Protein AF-A0A7J3YPA4-F1 (afdb_monomer_lite)

Secondary structure (DSSP, 8-state):
-----PPTTHHHHHHHHHHHHTT--HHHHHHHH-SSHHHHHHHHHHHHHHHHHHHHTT-------HHHHHHHHHHHHH-THHHHHHHHHHHHHHHHHHHHHHHHHHHHHHHHHHHT-

Structure (mmCIF, N/CA/C/O backbone):
data_AF-A0A7J3YPA4-F1
#
_entry.id   AF-A0A7J3YPA4-F1
#
loop_
_atom_site.group_PDB
_atom_site.id
_atom_site.type_symbol
_atom_site.label_atom_id
_atom_site.label_alt_id
_atom_site.label_comp_id
_atom_site.label_asym_id
_atom_site.label_entity_id
_atom_site.label_seq_id
_atom_site.pdbx_PDB_ins_code
_atom_site.Cartn_x
_atom_site.Cartn_y
_atom_site.Cartn_z
_atom_site.occupancy
_atom_site.B_iso_or_equiv
_atom_site.auth_seq_id
_atom_site.auth_comp_id
_atom_site.auth_asym_id
_atom_site.auth_atom_id
_atom_site.pdbx_PDB_model_num
ATOM 1 N N . MET A 1 1 ? -25.968 -9.036 -9.102 1.00 35.41 1 MET A N 1
ATOM 2 C CA . MET A 1 1 ? -24.647 -9.459 -8.591 1.00 35.41 1 MET A CA 1
ATOM 3 C C . MET A 1 1 ? -23.601 -8.544 -9.197 1.00 35.41 1 MET A C 1
ATOM 5 O O . MET A 1 1 ? -23.330 -8.660 -10.384 1.00 35.41 1 MET A O 1
ATOM 9 N N . SER A 1 2 ? -23.077 -7.589 -8.431 1.00 38.38 2 SER A N 1
ATOM 10 C CA . SER A 1 2 ? -21.948 -6.776 -8.889 1.00 38.38 2 SER A CA 1
ATOM 11 C C . SER A 1 2 ? -20.696 -7.639 -8.793 1.00 38.38 2 SER A C 1
ATOM 13 O O . SER A 1 2 ? -20.301 -8.026 -7.696 1.00 38.38 2 SER A O 1
ATOM 15 N N . ILE A 1 3 ? -20.114 -8.006 -9.932 1.00 42.91 3 ILE A N 1
ATOM 16 C CA . ILE A 1 3 ? -18.829 -8.703 -9.969 1.00 42.91 3 ILE A CA 1
ATOM 17 C C . ILE A 1 3 ? -17.783 -7.659 -9.576 1.00 42.91 3 ILE A C 1
ATOM 19 O O . ILE A 1 3 ? -17.364 -6.849 -10.400 1.00 42.91 3 ILE A O 1
ATOM 23 N N . THR A 1 4 ? -17.415 -7.611 -8.297 1.00 52.38 4 THR A N 1
ATOM 24 C CA . THR A 1 4 ? -16.312 -6.765 -7.839 1.00 52.38 4 THR A CA 1
ATOM 25 C C . THR A 1 4 ? -15.024 -7.355 -8.401 1.00 52.38 4 THR A C 1
ATOM 27 O O . THR A 1 4 ? -14.470 -8.303 -7.848 1.00 52.38 4 THR A O 1
ATOM 30 N N . VAL A 1 5 ? -14.567 -6.826 -9.536 1.00 56.47 5 VAL A N 1
ATOM 31 C CA . VAL A 1 5 ? -13.249 -7.147 -10.087 1.00 56.47 5 VAL A CA 1
ATOM 32 C C . VAL A 1 5 ? -12.218 -6.649 -9.076 1.00 56.47 5 VAL A C 1
ATOM 34 O O . VAL A 1 5 ? -12.022 -5.441 -8.933 1.00 56.47 5 VAL A O 1
ATOM 37 N N . LYS A 1 6 ? -11.602 -7.568 -8.323 1.00 63.06 6 LYS A N 1
ATOM 38 C CA . LYS A 1 6 ? -10.500 -7.218 -7.419 1.00 63.06 6 LYS A CA 1
ATOM 39 C C . LYS A 1 6 ? -9.377 -6.601 -8.250 1.00 63.06 6 LYS A C 1
ATOM 41 O O . LYS A 1 6 ? -9.004 -7.143 -9.291 1.00 63.06 6 LYS A O 1
ATOM 46 N N . SER A 1 7 ? -8.857 -5.456 -7.806 1.00 74.69 7 SER 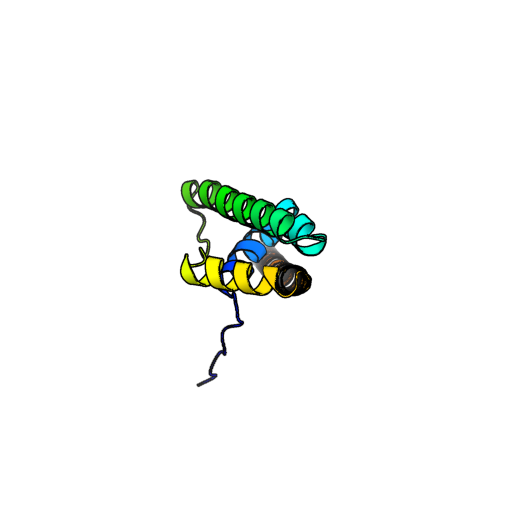A N 1
ATOM 47 C CA . SER A 1 7 ? -7.672 -4.864 -8.430 1.00 74.69 7 SER A CA 1
ATOM 48 C C . SER A 1 7 ? -6.527 -5.870 -8.364 1.00 74.69 7 SER A C 1
ATOM 50 O O . SER A 1 7 ? -6.404 -6.625 -7.399 1.00 74.69 7 SER A O 1
ATOM 52 N N . LYS A 1 8 ? -5.642 -5.844 -9.361 1.00 87.31 8 LYS A N 1
ATOM 53 C CA . LYS A 1 8 ? -4.340 -6.492 -9.215 1.00 87.31 8 LYS A CA 1
ATOM 54 C C . LYS A 1 8 ? -3.648 -5.903 -7.974 1.00 87.31 8 LYS A C 1
ATOM 56 O O . LYS A 1 8 ? -3.691 -4.680 -7.798 1.00 87.31 8 LYS A O 1
ATOM 61 N N . TYR A 1 9 ? -3.065 -6.769 -7.147 1.00 96.19 9 TYR A N 1
ATOM 62 C CA . TYR A 1 9 ? -2.381 -6.436 -5.888 1.00 96.19 9 TYR A CA 1
ATOM 63 C C . TYR A 1 9 ? -3.284 -5.881 -4.766 1.00 96.19 9 TYR A C 1
ATOM 65 O O . TYR A 1 9 ? -2.878 -4.995 -4.013 1.00 96.19 9 TYR A O 1
ATOM 73 N N . GLU A 1 10 ? -4.536 -6.344 -4.676 1.00 96.12 10 GLU A N 1
ATOM 74 C CA . GLU A 1 10 ? -5.507 -5.839 -3.696 1.00 96.12 10 GLU A CA 1
ATOM 75 C C . GLU A 1 10 ? -5.056 -6.001 -2.235 1.00 96.12 10 GLU A C 1
ATOM 77 O O . GLU A 1 10 ? -5.266 -5.079 -1.454 1.00 96.12 10 GLU A O 1
ATOM 82 N N . GLY A 1 11 ? -4.394 -7.103 -1.868 1.00 96.88 11 GLY A N 1
ATOM 83 C CA . GLY A 1 11 ? -3.878 -7.318 -0.515 1.00 96.88 11 GLY A CA 1
ATOM 84 C C . GLY A 1 11 ? -2.763 -6.335 -0.160 1.00 96.88 11 GLY A C 1
ATOM 85 O O . GLY A 1 11 ? -2.739 -5.796 0.945 1.00 96.88 11 GLY A O 1
ATOM 86 N N . ILE A 1 12 ? -1.882 -6.023 -1.117 1.00 98.06 12 ILE A N 1
ATOM 87 C CA . ILE A 1 12 ? -0.843 -4.995 -0.938 1.00 98.06 12 ILE A CA 1
ATOM 88 C C . ILE A 1 12 ? -1.480 -3.609 -0.799 1.00 98.06 12 ILE A C 1
ATOM 90 O O . ILE A 1 12 ? -1.081 -2.826 0.064 1.00 98.06 12 ILE A O 1
ATOM 94 N N . ILE A 1 13 ? -2.481 -3.298 -1.629 1.00 98.12 13 ILE A N 1
ATOM 95 C CA . ILE A 1 13 ? -3.191 -2.018 -1.556 1.00 98.12 13 ILE A CA 1
ATOM 96 C C . ILE A 1 13 ? -3.910 -1.893 -0.209 1.00 98.12 13 ILE A C 1
ATOM 98 O O . ILE A 1 13 ? -3.790 -0.852 0.425 1.00 98.12 13 ILE A O 1
ATOM 102 N N . ASP A 1 14 ? -4.604 -2.935 0.253 1.00 97.44 14 ASP A N 1
ATOM 103 C CA . ASP A 1 14 ? -5.322 -2.933 1.532 1.00 97.44 14 ASP A CA 1
ATOM 104 C C . ASP A 1 14 ? -4.381 -2.761 2.726 1.00 97.44 14 ASP A C 1
ATOM 106 O O . ASP A 1 14 ? -4.655 -1.942 3.606 1.00 97.44 14 ASP A O 1
ATOM 110 N N . LEU A 1 15 ? -3.249 -3.472 2.729 1.00 97.75 15 LEU A N 1
ATOM 111 C CA . LEU A 1 15 ? -2.194 -3.311 3.727 1.00 97.75 15 LEU A CA 1
ATOM 112 C C . LEU A 1 15 ? -1.715 -1.853 3.796 1.00 97.75 15 LEU A C 1
ATOM 114 O O . LEU A 1 15 ? -1.691 -1.247 4.866 1.00 97.75 15 LEU A O 1
ATOM 118 N N . LEU A 1 16 ? -1.353 -1.268 2.654 1.00 98.06 16 LEU A N 1
ATOM 119 C CA . LEU A 1 16 ? -0.865 0.110 2.599 1.00 98.06 16 LEU A CA 1
ATOM 120 C C . LEU A 1 16 ? -1.969 1.129 2.934 1.00 98.06 16 LEU A C 1
ATOM 122 O O . LEU A 1 16 ? -1.692 2.135 3.582 1.00 98.06 16 LEU A O 1
ATOM 126 N N . SER A 1 17 ? -3.220 0.874 2.546 1.00 97.75 17 SER A N 1
ATOM 127 C CA . SER A 1 17 ? -4.374 1.707 2.907 1.00 97.75 17 SER A CA 1
ATOM 128 C C . SER A 1 17 ? -4.645 1.720 4.403 1.00 97.75 17 SER A C 1
ATOM 130 O O . SER A 1 17 ? -4.978 2.775 4.939 1.00 97.75 17 SER A O 1
ATOM 132 N N . TYR A 1 18 ? -4.482 0.580 5.077 1.00 96.69 18 TYR A N 1
ATOM 133 C CA . TYR A 1 18 ? -4.550 0.523 6.533 1.00 96.69 18 TYR A CA 1
ATOM 134 C C . TYR A 1 18 ? -3.482 1.428 7.157 1.00 96.69 18 TYR A C 1
ATOM 136 O O . TYR A 1 18 ? -3.799 2.248 8.010 1.00 96.69 18 TYR A O 1
ATOM 144 N N . LEU A 1 19 ? -2.233 1.359 6.684 1.00 96.62 19 LEU A N 1
ATOM 145 C CA . LEU A 1 19 ? -1.165 2.221 7.204 1.00 96.62 19 LEU A CA 1
ATOM 146 C C . LEU A 1 19 ? -1.463 3.711 6.995 1.00 96.62 19 LEU A C 1
ATOM 148 O O . LEU A 1 19 ? 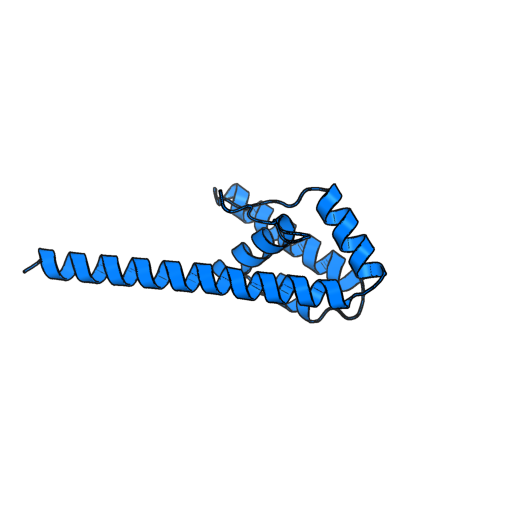-1.212 4.505 7.893 1.00 96.62 19 LEU A O 1
ATOM 152 N N . VAL A 1 20 ? -2.045 4.087 5.854 1.00 97.19 20 VAL A N 1
ATOM 153 C CA . VAL A 1 20 ? -2.510 5.463 5.603 1.00 97.19 20 VAL A CA 1
ATOM 154 C C . VAL A 1 20 ? -3.563 5.881 6.623 1.00 97.19 20 VAL A C 1
ATOM 156 O O . VAL A 1 20 ? -3.422 6.943 7.219 1.00 97.19 20 VAL A O 1
ATOM 159 N N . LYS A 1 21 ? -4.582 5.041 6.855 1.00 95.69 21 LYS A N 1
ATOM 160 C CA . LYS A 1 21 ? -5.637 5.296 7.848 1.00 95.69 21 LYS A CA 1
ATOM 161 C C . LYS A 1 21 ? -5.056 5.532 9.246 1.00 95.69 21 LYS A C 1
ATOM 163 O O . LYS A 1 21 ? -5.533 6.402 9.961 1.00 95.69 21 LYS A O 1
ATOM 168 N N . GLU A 1 22 ? -4.025 4.781 9.620 1.00 93.31 22 GLU A N 1
ATOM 169 C CA . GLU A 1 22 ? -3.348 4.911 10.917 1.00 93.31 22 GLU A CA 1
ATOM 170 C C . GLU A 1 22 ? -2.264 6.014 10.940 1.00 93.31 22 GLU A C 1
ATOM 172 O O . GLU A 1 22 ? -1.517 6.137 11.910 1.00 93.31 22 GLU A O 1
ATOM 177 N N . GLY A 1 23 ? -2.129 6.813 9.874 1.00 94.19 23 GLY A N 1
ATOM 178 C CA . GLY A 1 23 ? -1.143 7.897 9.779 1.00 94.19 23 GLY A CA 1
ATOM 179 C C . GLY A 1 23 ? 0.311 7.440 9.579 1.00 94.19 23 GLY A C 1
ATOM 180 O O . GLY A 1 23 ? 1.243 8.240 9.677 1.00 94.19 23 GLY A O 1
ATOM 181 N N . ALA A 1 24 ? 0.540 6.162 9.279 1.00 94.94 24 ALA A N 1
ATOM 182 C CA . ALA A 1 24 ? 1.852 5.567 9.042 1.00 94.94 24 ALA A CA 1
ATOM 183 C C . ALA A 1 24 ? 2.268 5.671 7.559 1.00 94.94 24 ALA A C 1
ATOM 185 O O . ALA A 1 24 ? 2.348 4.680 6.832 1.00 94.94 24 ALA A O 1
ATOM 186 N N . TYR A 1 25 ? 2.572 6.886 7.099 1.00 96.56 25 TYR A N 1
ATOM 187 C CA . TYR A 1 25 ? 2.821 7.170 5.676 1.00 96.56 25 TYR A CA 1
ATOM 188 C C . TYR A 1 25 ? 4.156 6.656 5.123 1.00 96.56 25 TYR A C 1
ATOM 190 O O . TYR A 1 25 ? 4.269 6.453 3.918 1.00 96.56 25 TYR A O 1
ATOM 198 N N . GLY A 1 26 ? 5.165 6.424 5.972 1.00 97.19 26 GLY A N 1
ATOM 199 C CA . GLY A 1 26 ? 6.547 6.142 5.549 1.00 97.19 26 GLY A CA 1
ATOM 200 C C . GLY A 1 26 ? 6.687 5.092 4.432 1.00 97.19 26 GLY A C 1
ATOM 201 O O . GLY A 1 26 ? 7.285 5.394 3.393 1.00 97.19 26 GLY A O 1
ATOM 202 N N . PRO A 1 27 ? 6.107 3.885 4.577 1.00 97.69 27 PRO A N 1
ATOM 203 C CA . PRO A 1 27 ? 6.141 2.876 3.522 1.00 97.69 27 PRO A CA 1
ATOM 204 C C . PRO A 1 27 ? 5.494 3.348 2.212 1.00 97.69 27 PRO A C 1
ATOM 206 O O . PRO A 1 27 ? 6.105 3.220 1.150 1.00 97.69 27 PRO A O 1
ATOM 209 N N . VAL A 1 28 ? 4.309 3.965 2.271 1.00 97.75 28 VAL A N 1
ATOM 210 C CA . VAL A 1 28 ? 3.575 4.461 1.088 1.00 97.75 28 VAL A CA 1
ATOM 211 C C . VAL A 1 28 ? 4.356 5.556 0.367 1.00 97.75 28 VAL A C 1
ATOM 213 O O . VAL A 1 28 ? 4.503 5.531 -0.855 1.00 97.75 28 VAL A O 1
ATOM 216 N N . ASP A 1 29 ? 4.932 6.471 1.132 1.00 98.19 29 ASP A N 1
ATOM 217 C CA . ASP A 1 29 ? 5.737 7.583 0.650 1.00 98.19 29 ASP A CA 1
ATOM 218 C C . ASP A 1 29 ? 7.010 7.121 -0.058 1.00 98.19 29 ASP A C 1
ATOM 220 O O . ASP A 1 29 ? 7.390 7.684 -1.091 1.00 98.19 29 ASP A O 1
ATOM 224 N N . ARG A 1 30 ? 7.664 6.083 0.474 1.00 97.94 30 ARG A N 1
ATOM 225 C CA . ARG A 1 30 ? 8.825 5.462 -0.170 1.00 97.94 30 ARG A CA 1
ATOM 226 C C . ARG A 1 30 ? 8.418 4.694 -1.425 1.00 97.94 30 ARG A C 1
ATOM 228 O O . ARG A 1 30 ? 9.098 4.812 -2.438 1.00 97.94 30 ARG A O 1
ATOM 235 N N . MET A 1 31 ? 7.291 3.980 -1.388 1.00 97.19 31 MET A N 1
ATOM 236 C CA . MET A 1 31 ? 6.737 3.259 -2.542 1.00 97.19 31 MET A CA 1
ATOM 237 C C . MET A 1 31 ? 6.452 4.216 -3.712 1.00 97.19 31 MET A C 1
ATOM 239 O O . MET A 1 31 ? 6.803 3.936 -4.855 1.00 97.19 31 MET A O 1
ATOM 243 N N . ALA A 1 32 ? 5.868 5.385 -3.425 1.00 97.62 32 ALA A N 1
ATOM 244 C CA . ALA A 1 32 ? 5.545 6.402 -4.426 1.00 97.62 32 ALA A CA 1
ATOM 245 C C . ALA A 1 32 ? 6.784 7.083 -5.035 1.00 97.62 32 ALA A C 1
ATOM 247 O O . ALA A 1 32 ? 6.744 7.529 -6.186 1.00 97.62 32 ALA A O 1
ATOM 248 N N . ARG A 1 33 ? 7.871 7.190 -4.259 1.00 97.75 33 ARG A N 1
ATOM 249 C CA . ARG A 1 33 ? 9.131 7.837 -4.659 1.00 97.75 33 ARG A CA 1
ATOM 250 C C . ARG A 1 33 ? 10.191 6.862 -5.169 1.00 97.75 33 ARG A C 1
ATOM 252 O O . ARG A 1 33 ? 11.265 7.318 -5.543 1.00 97.75 33 ARG A O 1
ATOM 259 N N . ALA A 1 34 ? 9.903 5.562 -5.192 1.00 98.12 34 ALA A N 1
ATOM 260 C CA . ALA A 1 34 ? 10.847 4.555 -5.648 1.00 98.12 34 ALA A CA 1
ATOM 261 C C . ALA A 1 34 ? 11.327 4.847 -7.078 1.00 98.12 34 ALA A C 1
ATOM 263 O O . ALA A 1 34 ? 10.519 5.097 -7.981 1.00 98.12 34 ALA A O 1
ATOM 264 N N . ILE A 1 35 ? 12.647 4.825 -7.259 1.00 97.25 35 ILE A N 1
ATOM 265 C CA . ILE A 1 35 ? 13.311 4.958 -8.564 1.00 97.25 35 ILE A CA 1
ATOM 266 C C . ILE A 1 35 ? 13.904 3.631 -9.046 1.00 97.25 35 ILE A C 1
ATOM 268 O O . ILE A 1 35 ? 14.179 3.488 -10.233 1.00 97.25 35 ILE A O 1
ATOM 272 N N . ASP A 1 36 ? 14.023 2.654 -8.148 1.00 97.88 36 ASP A N 1
ATOM 273 C CA . ASP A 1 36 ? 14.495 1.303 -8.422 1.00 97.88 36 ASP A CA 1
ATOM 274 C C . ASP A 1 36 ? 13.640 0.249 -7.679 1.00 97.88 36 ASP A C 1
ATOM 276 O O . ASP A 1 36 ? 12.886 0.586 -6.754 1.00 97.88 36 ASP A O 1
ATOM 280 N N . PRO A 1 37 ? 13.714 -1.030 -8.092 1.00 98.12 37 PRO A N 1
ATOM 281 C CA . PRO A 1 37 ? 12.990 -2.120 -7.440 1.00 98.12 37 PRO A CA 1
ATOM 282 C C . PRO A 1 37 ? 13.392 -2.391 -5.981 1.00 98.12 37 PRO A C 1
ATOM 284 O O . 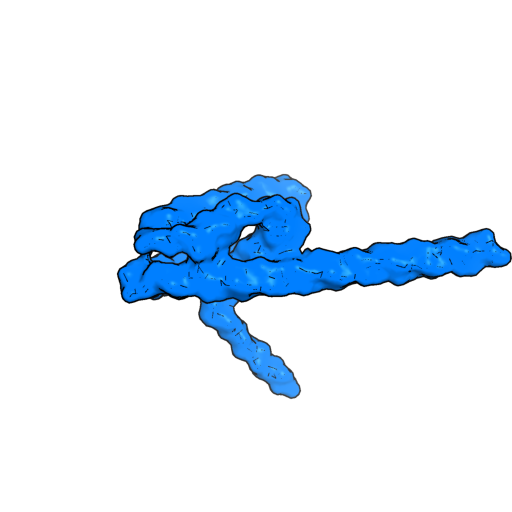PRO A 1 37 ? 12.561 -2.848 -5.194 1.00 98.12 37 PRO A O 1
ATOM 287 N N . ASP A 1 38 ? 14.624 -2.091 -5.576 1.00 98.19 38 ASP A N 1
ATOM 288 C CA . ASP A 1 38 ? 15.093 -2.373 -4.216 1.00 98.19 38 ASP A CA 1
ATOM 289 C C . ASP A 1 38 ? 14.460 -1.429 -3.192 1.00 98.19 38 ASP A C 1
ATOM 291 O O . ASP A 1 38 ? 14.045 -1.866 -2.115 1.00 98.19 38 ASP A O 1
ATOM 295 N N . MET A 1 39 ? 14.243 -0.162 -3.552 1.00 98.44 39 MET A N 1
ATOM 296 C CA . MET A 1 39 ? 13.435 0.764 -2.753 1.00 98.44 39 MET A CA 1
ATOM 297 C C . MET A 1 39 ? 12.018 0.232 -2.507 1.00 98.44 39 MET A C 1
ATOM 299 O O . MET A 1 39 ? 11.459 0.427 -1.421 1.00 98.44 39 MET 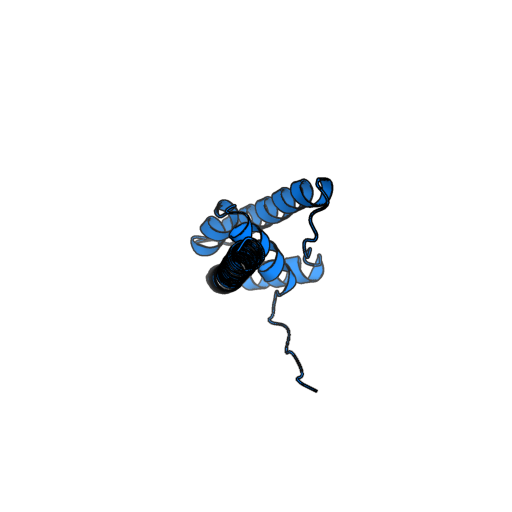A O 1
ATOM 303 N N . VAL A 1 40 ? 11.436 -0.449 -3.499 1.00 98.38 40 VAL A N 1
ATOM 304 C CA . VAL A 1 40 ? 10.110 -1.069 -3.389 1.00 98.38 40 VAL A CA 1
ATOM 305 C C . VAL A 1 40 ? 10.146 -2.271 -2.453 1.00 98.38 40 VAL A C 1
ATOM 307 O O . VAL A 1 40 ? 9.279 -2.378 -1.586 1.00 98.38 40 VAL A O 1
ATOM 310 N N . ARG A 1 41 ? 11.169 -3.130 -2.551 1.00 98.50 41 ARG A N 1
ATOM 311 C CA . ARG A 1 41 ? 11.372 -4.254 -1.620 1.00 98.50 41 ARG A CA 1
ATOM 312 C C . ARG A 1 41 ? 11.484 -3.779 -0.176 1.00 98.50 41 ARG A C 1
ATOM 314 O O . ARG A 1 41 ? 10.794 -4.308 0.693 1.00 98.50 41 ARG A O 1
ATOM 321 N N . ILE A 1 42 ? 12.301 -2.754 0.071 1.00 98.38 42 ILE A N 1
ATOM 322 C CA . ILE A 1 42 ? 12.487 -2.165 1.404 1.00 98.38 42 ILE A CA 1
ATOM 323 C C . ILE A 1 42 ? 11.164 -1.593 1.926 1.00 98.38 42 ILE A C 1
ATOM 325 O O . ILE A 1 42 ? 10.776 -1.868 3.060 1.00 98.38 42 ILE A O 1
ATOM 329 N N . SER A 1 43 ? 10.445 -0.830 1.096 1.00 98.44 43 SER A N 1
ATOM 330 C CA . SER A 1 43 ? 9.137 -0.276 1.463 1.00 98.44 43 SER A CA 1
ATOM 331 C C . SER A 1 43 ? 8.118 -1.371 1.809 1.00 98.44 43 SER A C 1
ATOM 333 O O . SER A 1 43 ? 7.455 -1.290 2.845 1.00 98.44 43 SER A O 1
ATOM 335 N N . LEU A 1 44 ? 8.021 -2.417 0.984 1.00 98.31 44 LEU A N 1
ATOM 336 C CA . LEU A 1 44 ? 7.083 -3.517 1.199 1.00 98.31 44 LEU A CA 1
ATOM 337 C C . LEU A 1 44 ? 7.422 -4.311 2.466 1.00 98.31 44 LEU A C 1
ATOM 339 O O . LEU A 1 44 ? 6.528 -4.620 3.254 1.00 98.31 44 LEU A O 1
ATOM 343 N N . TYR A 1 45 ? 8.709 -4.574 2.705 1.00 98.31 45 TYR A N 1
ATOM 344 C CA . TYR A 1 45 ? 9.181 -5.180 3.947 1.00 98.31 45 TYR A CA 1
ATOM 345 C C . TYR A 1 45 ? 8.768 -4.350 5.168 1.00 98.31 45 TYR A C 1
ATOM 347 O O . TYR A 1 45 ? 8.202 -4.886 6.122 1.00 98.31 45 TYR A O 1
ATOM 355 N N . GLU A 1 46 ? 9.005 -3.036 5.142 1.00 98.00 46 GLU A N 1
ATOM 356 C CA . GLU A 1 46 ? 8.616 -2.163 6.245 1.00 98.00 46 GLU A CA 1
ATOM 357 C C . GLU A 1 46 ? 7.103 -2.177 6.478 1.00 98.00 46 GLU A C 1
ATOM 359 O O . GLU A 1 46 ? 6.682 -2.273 7.631 1.00 98.00 46 GLU A O 1
ATOM 364 N N . ALA A 1 47 ? 6.290 -2.135 5.418 1.00 98.12 47 ALA A N 1
ATOM 365 C CA . ALA A 1 47 ? 4.833 -2.201 5.526 1.00 98.12 47 ALA A CA 1
ATOM 366 C C . ALA A 1 47 ? 4.364 -3.494 6.215 1.00 98.12 47 ALA A C 1
ATOM 368 O O . ALA A 1 47 ? 3.578 -3.443 7.164 1.00 98.12 47 ALA A O 1
ATOM 369 N N . ILE A 1 48 ? 4.898 -4.646 5.796 1.00 97.69 48 ILE A N 1
ATOM 370 C CA . ILE A 1 48 ? 4.588 -5.951 6.401 1.00 97.69 48 ILE A CA 1
ATOM 371 C C . ILE A 1 48 ? 5.049 -5.991 7.867 1.00 97.69 48 ILE A C 1
ATOM 373 O O . ILE A 1 48 ? 4.317 -6.450 8.747 1.00 97.69 48 ILE A O 1
ATOM 377 N N . ARG A 1 49 ? 6.236 -5.452 8.169 1.00 96.62 49 ARG A N 1
ATOM 378 C CA . ARG A 1 49 ? 6.761 -5.353 9.539 1.00 96.62 49 ARG A CA 1
ATOM 379 C C . ARG A 1 49 ? 5.868 -4.485 10.436 1.00 96.62 49 ARG A C 1
ATOM 381 O O . ARG A 1 49 ? 5.641 -4.841 11.596 1.00 96.62 49 ARG A O 1
ATOM 388 N N . TYR A 1 50 ? 5.351 -3.368 9.921 1.00 95.75 50 TYR A N 1
ATOM 389 C CA . TYR A 1 50 ? 4.380 -2.534 10.634 1.00 95.75 50 TYR A CA 1
ATOM 390 C C . TYR A 1 50 ? 3.097 -3.313 10.923 1.00 95.75 50 TYR A C 1
ATOM 392 O O . TYR A 1 50 ? 2.694 -3.400 12.082 1.00 95.75 50 TYR A O 1
ATOM 400 N N . ALA A 1 51 ? 2.517 -3.971 9.917 1.00 94.38 51 ALA A N 1
ATOM 401 C CA . ALA A 1 51 ? 1.313 -4.774 10.118 1.00 94.38 51 ALA A CA 1
ATOM 402 C C . ALA A 1 51 ? 1.516 -5.922 11.112 1.00 94.38 51 ALA A C 1
ATOM 404 O O . ALA A 1 51 ? 0.618 -6.210 11.892 1.00 94.38 51 ALA A O 1
ATOM 405 N N . SER A 1 52 ? 2.707 -6.525 11.176 1.00 94.62 52 SER A N 1
ATOM 406 C CA . SER A 1 52 ? 3.031 -7.532 12.196 1.00 94.62 52 SER A CA 1
ATOM 407 C C . SER A 1 52 ? 2.923 -6.984 13.629 1.00 94.62 52 SER A C 1
ATOM 409 O O . SER A 1 52 ? 2.517 -7.701 14.545 1.00 94.62 52 SER A O 1
ATOM 411 N N . THR A 1 53 ? 3.272 -5.711 13.841 1.00 94.88 53 THR A N 1
ATOM 412 C CA . THR A 1 53 ? 3.115 -5.037 15.142 1.00 94.88 53 THR A CA 1
ATOM 413 C C . THR A 1 53 ? 1.646 -4.802 15.471 1.00 94.88 53 THR A C 1
ATOM 415 O O . THR A 1 53 ? 1.207 -5.101 16.578 1.00 94.88 53 THR A O 1
ATOM 418 N N . GLU A 1 54 ? 0.882 -4.314 14.503 1.00 93.88 54 GLU A N 1
ATOM 419 C CA . GLU A 1 54 ? -0.530 -3.978 14.688 1.00 93.88 54 GLU A CA 1
ATOM 420 C C . GLU A 1 54 ? -1.415 -5.228 14.823 1.00 93.88 54 GLU A C 1
ATOM 422 O O . GLU A 1 54 ? -2.311 -5.269 15.664 1.00 93.88 54 GLU A O 1
ATOM 427 N N . LEU A 1 55 ? -1.098 -6.310 14.107 1.00 93.38 55 LEU A N 1
ATOM 428 C CA . LEU A 1 55 ? -1.756 -7.608 14.273 1.00 93.38 55 LEU A CA 1
ATOM 429 C C . LEU A 1 55 ? -1.588 -8.141 15.704 1.00 93.38 55 LEU A C 1
ATOM 431 O O . LEU A 1 55 ? -2.544 -8.628 16.302 1.00 93.38 55 LEU A O 1
ATOM 435 N N . ARG A 1 56 ? -0.397 -7.983 16.303 1.00 93.50 56 ARG A N 1
ATOM 436 C CA . ARG A 1 56 ? -0.153 -8.327 17.718 1.00 93.50 56 ARG A CA 1
ATOM 437 C C . ARG A 1 56 ? -0.962 -7.475 18.700 1.00 93.50 56 ARG A C 1
ATOM 439 O O . ARG A 1 56 ? -1.143 -7.888 19.841 1.00 93.50 56 ARG A O 1
ATOM 446 N N . ARG A 1 57 ? -1.453 -6.312 18.268 1.00 94.81 57 ARG A N 1
ATOM 447 C CA . ARG A 1 57 ? -2.345 -5.426 19.033 1.00 94.81 57 ARG A CA 1
ATOM 448 C C . ARG A 1 57 ? -3.830 -5.702 18.771 1.00 94.81 57 ARG A C 1
ATOM 450 O O . ARG A 1 57 ? -4.674 -5.014 19.331 1.00 94.81 57 ARG A O 1
ATOM 457 N N . GLY A 1 58 ? -4.154 -6.707 17.953 1.00 94.06 58 GLY A N 1
ATOM 458 C CA . GLY A 1 58 ? -5.527 -7.099 17.633 1.00 94.06 58 GLY A CA 1
ATOM 459 C C . GLY A 1 58 ? -6.139 -6.362 16.440 1.00 94.06 58 GLY A C 1
ATOM 460 O O . GLY A 1 58 ? -7.347 -6.459 16.230 1.00 94.06 58 GLY A O 1
ATOM 461 N N . ALA A 1 59 ? -5.344 -5.632 15.652 1.00 93.00 59 ALA A N 1
ATOM 462 C CA . ALA A 1 59 ? -5.845 -4.984 14.447 1.00 93.00 59 ALA A CA 1
ATOM 463 C C . ALA A 1 59 ? -6.255 -6.014 13.380 1.00 93.00 59 ALA A C 1
ATOM 465 O O . ALA A 1 59 ? -5.550 -6.990 13.123 1.00 93.00 59 ALA A O 1
ATOM 466 N N . SER A 1 60 ? -7.379 -5.758 12.709 1.00 91.44 60 SER A N 1
ATOM 467 C CA . SER A 1 60 ? -7.830 -6.546 11.559 1.00 91.44 60 SER A CA 1
ATOM 468 C C . SER A 1 60 ? -7.226 -5.978 10.274 1.00 91.44 60 SER A C 1
ATOM 470 O O . SER A 1 60 ? -7.770 -5.038 9.695 1.00 91.44 60 SER A O 1
ATOM 472 N N . ILE A 1 61 ? -6.107 -6.552 9.830 1.00 91.00 61 ILE A N 1
ATOM 473 C CA . ILE A 1 61 ? -5.349 -6.098 8.656 1.00 91.00 61 ILE A CA 1
ATOM 474 C C . ILE A 1 61 ? -5.325 -7.206 7.603 1.00 91.00 61 ILE A C 1
ATOM 476 O O . ILE A 1 61 ? -5.110 -8.373 7.924 1.00 91.00 61 ILE A O 1
ATOM 480 N N . SER A 1 62 ? -5.523 -6.834 6.338 1.00 90.19 62 SER A N 1
ATOM 481 C CA . SER A 1 62 ? -5.327 -7.735 5.199 1.00 90.19 62 SER A CA 1
ATOM 482 C C . SER A 1 62 ? -3.832 -7.915 4.937 1.00 90.19 62 SER A C 1
ATOM 484 O O . SER A 1 62 ? -3.111 -6.930 4.780 1.00 90.19 62 SER A O 1
ATOM 486 N N . ILE A 1 63 ? -3.360 -9.161 4.900 1.00 94.31 63 ILE A N 1
ATOM 487 C CA . ILE A 1 63 ? -1.964 -9.492 4.597 1.00 94.31 63 ILE A CA 1
ATOM 488 C C . ILE A 1 63 ? -1.909 -10.070 3.178 1.00 94.31 63 ILE A C 1
ATOM 490 O O . ILE A 1 63 ? -2.634 -11.031 2.905 1.00 94.31 63 ILE A O 1
ATOM 494 N N . PRO A 1 64 ? -1.089 -9.509 2.268 1.00 96.88 64 PRO A N 1
ATOM 495 C CA . PRO A 1 64 ? -0.944 -10.056 0.925 1.00 96.88 64 PRO A CA 1
ATOM 496 C C . PRO A 1 64 ? -0.335 -11.459 0.972 1.00 96.88 64 PRO A C 1
ATOM 498 O O . PRO A 1 64 ? 0.489 -11.768 1.834 1.00 96.88 64 PRO A O 1
ATOM 501 N N . SER A 1 65 ? -0.727 -12.302 0.020 1.00 97.25 65 SER A N 1
ATOM 502 C CA . SER A 1 65 ? -0.128 -13.634 -0.128 1.00 97.25 65 SER A CA 1
ATOM 503 C C . SER A 1 65 ? 1.309 -13.552 -0.653 1.00 97.25 65 SER A C 1
ATOM 505 O O . SER A 1 65 ? 1.683 -12.579 -1.308 1.00 97.25 65 SER A O 1
ATOM 507 N N . GLU A 1 66 ? 2.110 -14.593 -0.419 1.00 97.75 66 GLU A N 1
ATOM 508 C CA . GLU A 1 66 ? 3.472 -14.670 -0.966 1.00 97.75 66 GLU A CA 1
ATOM 509 C C . GLU A 1 66 ? 3.486 -14.617 -2.502 1.00 97.75 66 GLU A C 1
ATOM 511 O O . GLU A 1 66 ? 4.330 -13.935 -3.084 1.00 97.75 66 GLU A O 1
ATOM 516 N N . ASP A 1 67 ? 2.519 -15.263 -3.162 1.00 98.00 67 ASP A N 1
ATOM 517 C CA . ASP A 1 67 ? 2.377 -15.216 -4.620 1.00 98.00 67 ASP A CA 1
ATOM 518 C C . ASP A 1 67 ? 2.063 -13.799 -5.115 1.00 98.00 67 ASP A C 1
ATOM 520 O O . ASP A 1 67 ? 2.683 -13.328 -6.066 1.00 98.00 67 ASP A O 1
ATOM 524 N N . GLU A 1 68 ? 1.159 -13.083 -4.439 1.00 97.94 68 GLU A N 1
ATOM 525 C CA . GLU A 1 68 ? 0.840 -11.688 -4.763 1.00 97.94 68 GLU A CA 1
ATOM 526 C C . GLU A 1 68 ? 2.059 -10.772 -4.587 1.00 97.94 68 GLU A C 1
ATOM 528 O O . GLU A 1 68 ? 2.317 -9.915 -5.435 1.00 97.94 68 GLU A O 1
ATOM 533 N N . VAL A 1 69 ? 2.829 -10.970 -3.510 1.00 98.31 69 VAL A N 1
ATOM 534 C CA . VAL A 1 69 ? 4.085 -10.248 -3.269 1.00 98.31 69 VAL A CA 1
ATOM 535 C C . VAL A 1 69 ? 5.084 -10.527 -4.389 1.00 98.31 69 VAL A C 1
ATOM 537 O O . VAL A 1 69 ? 5.636 -9.581 -4.953 1.00 98.31 69 VAL A O 1
ATOM 540 N N . ARG A 1 70 ? 5.290 -11.797 -4.756 1.00 98.31 70 ARG A N 1
ATOM 541 C CA . ARG A 1 70 ? 6.196 -12.184 -5.845 1.00 98.31 70 ARG A CA 1
ATOM 542 C C . ARG A 1 70 ? 5.778 -11.541 -7.166 1.00 98.31 70 ARG A C 1
ATOM 544 O O . ARG A 1 70 ? 6.589 -10.877 -7.802 1.00 98.31 70 ARG A O 1
ATOM 551 N N . GLU A 1 71 ? 4.509 -11.670 -7.550 1.00 98.25 71 GLU A N 1
ATOM 552 C CA . GLU A 1 71 ? 3.986 -11.098 -8.795 1.00 98.25 71 GLU A CA 1
ATOM 553 C C . GLU A 1 71 ? 4.100 -9.571 -8.846 1.00 98.25 71 GLU A C 1
ATOM 555 O O . GLU A 1 71 ? 4.343 -8.994 -9.911 1.00 98.25 71 GLU A O 1
ATOM 560 N N . PHE A 1 72 ? 3.908 -8.900 -7.708 1.00 98.31 72 PHE A N 1
ATOM 561 C CA . PHE A 1 72 ? 4.083 -7.458 -7.612 1.00 98.31 72 PHE A CA 1
ATOM 562 C C . PHE A 1 72 ? 5.544 -7.057 -7.818 1.00 98.31 72 PHE A C 1
ATOM 564 O O . PHE A 1 72 ? 5.816 -6.164 -8.624 1.00 98.31 72 PHE A O 1
ATOM 571 N N . LEU A 1 73 ? 6.479 -7.732 -7.145 1.00 98.25 73 LEU A N 1
ATOM 572 C CA . LEU A 1 73 ? 7.909 -7.462 -7.292 1.00 98.25 73 LEU A CA 1
ATOM 573 C C . LEU A 1 73 ? 8.391 -7.745 -8.723 1.00 98.25 73 LEU A C 1
ATOM 575 O O . LEU A 1 73 ? 9.082 -6.907 -9.297 1.00 98.25 73 LEU A O 1
ATOM 579 N N . ASP A 1 74 ? 7.936 -8.832 -9.351 1.00 98.31 74 ASP A N 1
ATOM 580 C CA . ASP A 1 74 ? 8.233 -9.138 -10.758 1.00 98.31 74 ASP A CA 1
ATOM 581 C C . ASP A 1 74 ? 7.719 -8.049 -11.715 1.00 98.31 74 ASP A C 1
ATOM 583 O O . ASP A 1 74 ? 8.349 -7.726 -12.726 1.00 98.31 74 ASP A O 1
ATOM 587 N N . ALA A 1 75 ? 6.558 -7.457 -11.425 1.00 97.94 75 ALA A N 1
ATOM 588 C CA . ALA A 1 75 ? 6.023 -6.356 -12.221 1.00 97.94 75 ALA A CA 1
ATOM 589 C C . ALA A 1 75 ? 6.794 -5.045 -12.008 1.00 97.94 75 ALA A C 1
ATOM 591 O O . ALA A 1 75 ? 6.932 -4.256 -12.947 1.00 97.94 75 ALA A O 1
ATOM 592 N N . VAL A 1 76 ? 7.295 -4.812 -10.796 1.00 97.88 76 VAL A N 1
ATOM 593 C CA . VAL A 1 76 ? 8.125 -3.653 -10.450 1.00 97.88 76 VAL A CA 1
ATOM 594 C C . VAL A 1 76 ? 9.492 -3.733 -11.123 1.00 97.88 76 VAL A C 1
ATOM 596 O O . VAL A 1 76 ? 9.937 -2.721 -11.659 1.00 97.88 76 VAL A O 1
ATOM 599 N N . GLU A 1 77 ? 10.102 -4.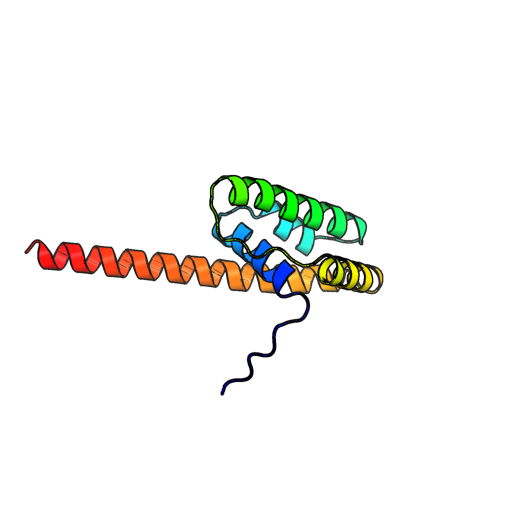918 -11.191 1.00 97.94 77 GLU A N 1
ATOM 600 C CA . GLU A 1 77 ? 11.342 -5.161 -11.948 1.00 97.94 77 GLU A CA 1
ATOM 601 C C . GLU A 1 77 ? 11.214 -4.742 -13.416 1.00 97.94 77 GLU A C 1
ATOM 603 O O . GLU A 1 77 ? 12.097 -4.107 -13.985 1.00 97.94 77 GLU A O 1
ATOM 608 N N . ARG A 1 78 ? 10.065 -5.032 -14.035 1.00 97.31 78 ARG A N 1
ATOM 609 C CA . ARG A 1 78 ? 9.791 -4.630 -15.424 1.00 97.31 78 ARG A CA 1
ATOM 610 C C . ARG A 1 78 ? 9.474 -3.143 -15.548 1.00 97.31 78 ARG A C 1
ATOM 612 O O . ARG A 1 78 ? 9.736 -2.539 -16.586 1.00 97.31 78 ARG A O 1
ATOM 619 N N . ARG A 1 79 ? 8.825 -2.567 -14.533 1.00 97.38 79 ARG A N 1
ATOM 620 C CA . ARG A 1 79 ? 8.362 -1.177 -14.531 1.00 97.38 79 ARG A CA 1
ATOM 621 C C . ARG A 1 79 ? 8.144 -0.680 -13.106 1.00 97.38 79 ARG A C 1
ATOM 623 O O . ARG A 1 79 ? 7.060 -0.855 -12.539 1.00 97.38 79 ARG A O 1
ATOM 630 N N . VAL A 1 80 ? 9.118 0.071 -12.592 1.00 96.00 80 VAL A N 1
ATOM 631 C CA . VAL A 1 80 ? 9.076 0.682 -11.248 1.00 96.00 80 VAL A CA 1
ATOM 632 C C . VAL A 1 80 ? 7.823 1.544 -11.042 1.00 96.00 80 VAL A C 1
ATOM 634 O O . VAL A 1 80 ? 7.258 1.577 -9.953 1.00 96.00 80 VAL A O 1
ATOM 637 N N . GLY A 1 81 ? 7.296 2.164 -12.107 1.00 96.56 81 GLY A N 1
ATOM 638 C CA . GLY A 1 81 ? 6.042 2.932 -12.073 1.00 96.56 81 GLY A CA 1
ATOM 639 C C . GLY A 1 81 ? 4.822 2.169 -11.530 1.00 96.56 81 GLY A C 1
ATOM 640 O O . GLY A 1 81 ? 3.910 2.799 -10.997 1.00 96.56 81 GLY A O 1
ATOM 641 N N . THR A 1 82 ? 4.827 0.832 -11.575 1.00 97.69 82 THR A N 1
ATOM 642 C CA . THR A 1 82 ? 3.792 -0.013 -10.951 1.00 97.69 82 THR A CA 1
ATOM 643 C C . THR A 1 82 ? 3.672 0.247 -9.443 1.00 97.69 82 THR A C 1
ATOM 645 O O . THR A 1 82 ? 2.565 0.282 -8.908 1.00 97.69 82 THR A O 1
ATOM 648 N N . ALA A 1 83 ? 4.789 0.504 -8.753 1.00 97.88 83 ALA A N 1
ATOM 649 C CA . ALA A 1 83 ? 4.795 0.831 -7.327 1.00 97.88 83 ALA A CA 1
ATOM 650 C C . ALA A 1 83 ? 4.060 2.145 -7.032 1.00 97.88 83 ALA A C 1
ATOM 652 O O . ALA A 1 83 ? 3.272 2.232 -6.089 1.00 97.88 83 ALA A O 1
ATOM 653 N N . ARG A 1 84 ? 4.243 3.154 -7.893 1.00 97.50 84 ARG A N 1
ATOM 654 C CA . ARG A 1 84 ? 3.565 4.451 -7.775 1.00 97.50 84 ARG A CA 1
ATOM 655 C C . ARG A 1 84 ? 2.053 4.319 -7.955 1.00 97.50 84 ARG A C 1
ATOM 657 O O . ARG A 1 84 ? 1.299 4.928 -7.203 1.00 97.50 84 ARG A O 1
ATOM 664 N N . GLU A 1 85 ? 1.606 3.502 -8.906 1.00 97.69 85 GLU A N 1
ATOM 665 C CA . GLU A 1 85 ? 0.178 3.216 -9.115 1.00 97.69 85 GLU A CA 1
ATOM 666 C C . GLU A 1 85 ? -0.457 2.553 -7.884 1.00 97.69 85 GLU A C 1
ATOM 668 O O . GLU A 1 85 ? -1.549 2.945 -7.464 1.00 97.69 85 GLU A O 1
ATOM 673 N N . VAL A 1 86 ? 0.240 1.588 -7.274 1.00 98.00 86 VAL A N 1
ATOM 674 C CA . VAL A 1 86 ? -0.193 0.940 -6.026 1.00 98.00 86 VAL A CA 1
ATOM 675 C C . VAL A 1 86 ? -0.240 1.941 -4.872 1.00 98.00 86 VAL A C 1
ATOM 677 O O . VAL A 1 86 ? -1.247 1.996 -4.168 1.00 98.00 86 VAL A O 1
ATOM 680 N N . ALA A 1 87 ? 0.779 2.790 -4.716 1.00 98.25 87 ALA A N 1
ATOM 681 C CA . ALA A 1 87 ? 0.806 3.816 -3.674 1.00 98.25 87 ALA A CA 1
ATOM 682 C C . ALA A 1 87 ? -0.350 4.827 -3.812 1.00 98.25 87 ALA A C 1
ATOM 684 O O . ALA A 1 87 ? -1.006 5.148 -2.822 1.00 98.25 87 ALA A O 1
ATOM 685 N N . ILE A 1 88 ? -0.666 5.275 -5.035 1.00 98.25 88 ILE A N 1
ATOM 686 C CA . ILE A 1 88 ? -1.799 6.182 -5.301 1.00 98.25 88 ILE A CA 1
ATOM 687 C C . ILE A 1 88 ? -3.131 5.524 -4.921 1.00 98.25 88 ILE A C 1
ATOM 689 O O . ILE A 1 88 ? -3.971 6.149 -4.267 1.00 98.25 88 ILE A O 1
ATOM 693 N N . LYS A 1 89 ? -3.332 4.256 -5.308 1.00 98.00 89 LYS A N 1
ATOM 694 C CA . LYS A 1 89 ? -4.530 3.486 -4.938 1.00 98.00 89 LYS A CA 1
ATOM 695 C C . LYS A 1 89 ? -4.646 3.349 -3.422 1.00 98.00 89 LYS A C 1
ATOM 697 O O . LYS A 1 89 ? -5.721 3.601 -2.876 1.00 98.00 89 LYS A O 1
ATOM 702 N N . ALA A 1 90 ? -3.542 3.011 -2.759 1.00 97.81 90 ALA A N 1
ATOM 703 C CA . ALA A 1 90 ? -3.491 2.829 -1.318 1.00 97.81 90 ALA A CA 1
ATOM 704 C C . ALA A 1 90 ? -3.833 4.119 -0.563 1.00 97.81 90 ALA A C 1
ATOM 706 O O . ALA A 1 90 ? -4.698 4.094 0.313 1.00 97.81 90 ALA A O 1
ATOM 707 N N . LEU A 1 91 ? -3.228 5.245 -0.957 1.00 98.06 91 LEU A N 1
ATOM 708 C CA . LEU A 1 91 ? -3.499 6.566 -0.386 1.00 98.06 91 LEU A CA 1
ATOM 709 C C . LEU A 1 91 ? -4.961 6.974 -0.586 1.00 98.06 91 LEU A C 1
ATOM 711 O O . LEU A 1 91 ? -5.627 7.394 0.356 1.00 98.06 91 LEU A O 1
ATOM 715 N N . THR A 1 92 ? -5.495 6.775 -1.793 1.00 98.00 92 THR A N 1
ATOM 716 C CA . THR A 1 92 ? -6.897 7.088 -2.109 1.00 98.00 92 THR A CA 1
ATOM 717 C C . THR A 1 92 ? -7.865 6.285 -1.242 1.00 98.00 92 THR A C 1
ATOM 719 O O . THR A 1 92 ? -8.851 6.824 -0.737 1.00 98.00 92 THR A O 1
ATOM 722 N N . ARG A 1 93 ? -7.622 4.980 -1.083 1.00 97.31 93 ARG A N 1
ATOM 723 C CA . ARG A 1 93 ? -8.486 4.097 -0.292 1.00 97.31 93 ARG A CA 1
ATOM 724 C C . ARG A 1 93 ? -8.347 4.370 1.210 1.00 97.31 93 ARG A C 1
ATOM 726 O O . ARG A 1 93 ? -9.374 4.454 1.875 1.00 97.31 93 ARG A O 1
ATOM 733 N N . GLY A 1 94 ? -7.135 4.602 1.714 1.00 96.88 94 GLY A N 1
ATOM 734 C CA . GLY A 1 94 ? -6.901 4.988 3.109 1.00 96.88 94 GLY A CA 1
ATOM 735 C C . GLY A 1 94 ? -7.591 6.305 3.476 1.00 96.88 94 GLY A C 1
ATOM 736 O O . GLY A 1 94 ? -8.327 6.355 4.457 1.00 96.88 94 GLY A O 1
ATOM 737 N N . LEU A 1 95 ? -7.493 7.329 2.618 1.00 95.75 95 LEU A N 1
ATOM 738 C CA . LEU A 1 95 ? -8.193 8.603 2.822 1.00 95.75 95 LEU A CA 1
ATOM 739 C C . LEU A 1 95 ? -9.720 8.428 2.844 1.00 95.75 95 LEU A C 1
ATOM 741 O O . LEU A 1 95 ? -10.418 9.047 3.642 1.00 95.75 95 LEU A O 1
ATOM 745 N N . LYS A 1 96 ? -10.275 7.554 1.992 1.00 97.00 96 LYS A N 1
ATOM 746 C CA . LYS A 1 96 ? -11.714 7.233 2.028 1.00 97.00 96 LYS A CA 1
ATOM 747 C C . LYS A 1 96 ? -12.128 6.553 3.336 1.00 97.00 96 LYS A C 1
ATOM 749 O O . LYS A 1 96 ? -13.236 6.814 3.810 1.00 97.00 96 LYS A O 1
ATOM 754 N N . MET A 1 97 ? -11.281 5.689 3.899 1.00 94.12 97 MET A N 1
ATOM 755 C CA . MET A 1 97 ? -11.529 5.054 5.199 1.00 94.12 97 MET A CA 1
ATOM 756 C C . MET A 1 97 ? -11.568 6.106 6.313 1.00 94.12 97 MET A C 1
ATOM 758 O O . MET A 1 97 ? -12.541 6.149 7.064 1.00 94.12 97 MET A O 1
ATOM 762 N N . GLU A 1 98 ? -10.579 7.000 6.354 1.00 91.88 98 GLU A N 1
ATOM 763 C CA . GLU A 1 98 ? -10.502 8.106 7.318 1.00 91.88 98 GLU A CA 1
ATOM 764 C C . GLU A 1 98 ? -11.712 9.051 7.208 1.00 91.88 98 GLU A C 1
ATOM 766 O O . GLU A 1 98 ? -12.406 9.303 8.192 1.00 91.88 98 GLU A O 1
ATOM 771 N N . LEU A 1 99 ? -12.062 9.489 5.991 1.00 92.94 99 LEU A N 1
ATOM 772 C CA . LEU A 1 99 ? -13.243 10.328 5.747 1.00 92.94 99 LEU A CA 1
ATOM 773 C C . LEU A 1 99 ? -14.548 9.669 6.216 1.00 92.94 99 LEU A C 1
ATOM 775 O O . LEU A 1 99 ? -15.456 10.354 6.687 1.00 92.94 99 LEU A O 1
ATOM 779 N N . SER A 1 100 ? -14.669 8.349 6.058 1.00 93.06 100 SER A N 1
ATOM 780 C CA . SER A 1 100 ? -15.854 7.604 6.498 1.00 93.06 100 SER A CA 1
ATOM 781 C C . SER A 1 100 ? -15.928 7.525 8.023 1.00 93.06 100 SER A C 1
ATOM 783 O O . SER A 1 100 ? -17.008 7.688 8.592 1.00 93.06 100 SER A O 1
ATOM 785 N N . GLN A 1 101 ? -14.783 7.338 8.685 1.00 89.56 101 GLN A N 1
ATOM 786 C CA . GLN A 1 101 ? -14.685 7.327 10.141 1.00 89.56 101 GLN A CA 1
ATOM 787 C C . GLN A 1 101 ? -15.070 8.689 10.736 1.00 89.56 101 GLN A C 1
ATOM 789 O O . GLN A 1 101 ? -15.970 8.742 11.575 1.00 89.56 101 GLN A O 1
ATOM 794 N N . LEU A 1 102 ? -14.506 9.784 10.217 1.00 90.50 102 LEU A N 1
ATOM 795 C CA . LEU A 1 102 ? -14.815 11.148 10.667 1.00 90.50 102 LEU A CA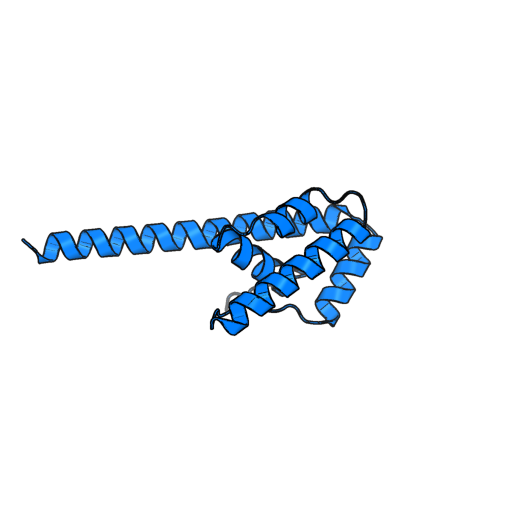 1
ATOM 796 C C . LEU A 1 102 ? -16.307 11.486 10.536 1.00 90.50 102 LEU A C 1
ATOM 798 O O . LEU A 1 102 ? -16.904 12.053 11.451 1.00 90.50 102 LEU A O 1
ATOM 802 N N . LYS A 1 103 ? -16.948 11.091 9.427 1.00 91.75 103 LYS A N 1
ATOM 803 C CA . LYS A 1 103 ? -18.401 11.263 9.250 1.00 91.75 103 LYS A CA 1
ATOM 804 C C . LYS A 1 103 ? -19.199 10.485 10.295 1.00 91.75 103 LYS A C 1
ATOM 806 O O . LYS A 1 103 ? -20.154 11.017 10.851 1.00 91.75 103 LYS A O 1
ATOM 811 N N . SER A 1 104 ? -18.804 9.243 10.577 1.00 88.50 104 SER A N 1
ATOM 812 C CA . SER A 1 104 ? -19.492 8.409 11.568 1.00 88.50 104 SER A CA 1
ATOM 813 C C . SER A 1 104 ? -19.379 8.968 12.992 1.00 88.50 104 SER A C 1
ATOM 815 O O . SER A 1 104 ? -20.336 8.893 13.761 1.00 88.50 104 SER A O 1
ATOM 817 N N . GLU A 1 105 ? -18.239 9.572 13.335 1.00 89.12 105 GLU A N 1
ATOM 818 C CA . GLU A 1 105 ? -18.000 10.211 14.632 1.00 89.12 105 GLU A CA 1
ATOM 819 C C . GLU A 1 105 ? -18.825 11.498 14.785 1.00 89.12 105 GLU A C 1
ATOM 821 O O . GLU A 1 105 ? -19.436 11.719 15.831 1.00 89.12 105 GLU A O 1
ATOM 826 N N . GLN A 1 106 ? -18.937 12.301 13.720 1.00 85.56 106 GLN A N 1
ATOM 827 C CA . GLN A 1 106 ? -19.776 13.506 13.692 1.00 85.56 106 GLN A CA 1
ATOM 828 C C . GLN A 1 106 ? -21.276 13.195 13.821 1.00 85.56 106 GLN A C 1
ATOM 830 O O . GLN A 1 106 ? -21.990 13.898 14.544 1.00 85.56 106 GLN A O 1
ATOM 835 N N . SER A 1 107 ? -21.760 12.138 13.156 1.00 82.81 107 SER A N 1
ATOM 836 C CA . SER A 1 107 ? -23.153 11.687 13.285 1.00 82.81 107 SER A CA 1
ATOM 837 C C . SER A 1 107 ? -23.468 11.241 14.713 1.00 82.81 107 SER A C 1
ATOM 839 O O . SER A 1 107 ? -24.446 11.711 15.290 1.00 82.81 107 SER A O 1
ATOM 841 N N . LYS A 1 108 ? -22.590 10.435 15.327 1.00 81.69 108 LYS A N 1
ATOM 842 C CA . LYS A 1 108 ? -22.745 10.002 16.725 1.00 81.69 108 LYS A CA 1
ATOM 843 C C . LYS A 1 108 ? -22.766 11.183 17.693 1.00 81.69 108 LYS A C 1
ATOM 845 O O . LYS A 1 108 ? -23.645 11.243 18.539 1.00 81.69 108 LYS A O 1
ATOM 850 N N . ALA A 1 109 ? -21.851 12.143 17.546 1.00 75.75 109 ALA A N 1
ATOM 851 C CA . ALA A 1 109 ? -21.805 13.328 18.406 1.00 75.75 109 ALA A CA 1
ATOM 852 C C . ALA A 1 109 ? -23.075 14.197 18.303 1.00 75.75 109 ALA A C 1
ATOM 854 O O . ALA A 1 109 ? -23.515 14.768 19.299 1.00 75.75 109 ALA A O 1
ATOM 855 N N . SER A 1 110 ? -23.686 14.278 17.118 1.00 73.50 110 SER A N 1
ATOM 856 C CA . SER A 1 110 ? -24.919 15.047 16.891 1.00 73.50 110 SER A CA 1
ATOM 857 C C . SER A 1 110 ? -26.161 14.375 17.503 1.00 73.50 110 SER A C 1
ATOM 859 O O . SER A 1 110 ? -27.066 15.058 17.991 1.00 73.50 110 SER A O 1
ATOM 861 N N . GLU A 1 111 ? -26.196 13.039 17.534 1.00 72.19 111 GLU A N 1
ATOM 862 C CA . GLU A 1 111 ? -27.265 12.254 18.169 1.00 72.19 111 GLU A CA 1
ATOM 863 C C . GLU A 1 111 ? -27.232 12.368 19.703 1.00 72.19 111 GLU A C 1
ATOM 865 O O . GLU A 1 111 ? -28.278 12.581 20.320 1.00 72.19 111 GLU A O 1
ATOM 870 N N . THR A 1 112 ? -26.048 12.337 20.329 1.00 70.75 112 THR A N 1
ATOM 871 C CA . THR A 1 112 ? -25.914 12.484 21.793 1.00 70.75 112 THR A CA 1
ATOM 872 C C . THR A 1 112 ? -26.342 13.865 22.291 1.00 70.75 112 THR A C 1
ATOM 874 O O . THR A 1 112 ? -26.923 13.980 23.367 1.00 70.75 112 THR A O 1
ATOM 877 N N . VAL A 1 113 ? -26.092 14.925 21.512 1.00 69.75 113 VAL A N 1
ATOM 878 C CA . VAL A 1 113 ? -26.496 16.302 21.862 1.00 69.75 113 VAL A CA 1
ATOM 879 C C . VAL A 1 113 ? -28.015 16.495 21.757 1.00 69.75 113 VAL A C 1
ATOM 881 O O . VAL A 1 113 ? -28.581 17.310 22.483 1.00 69.75 113 VAL A O 1
ATOM 884 N N . THR A 1 114 ? -28.687 15.734 20.889 1.00 64.69 114 THR A N 1
ATOM 885 C CA . THR A 1 114 ? -30.147 15.802 20.710 1.00 64.69 114 THR A CA 1
ATOM 886 C C . THR A 1 114 ? -30.899 15.011 21.783 1.00 64.69 114 THR A C 1
ATOM 888 O O . THR A 1 114 ? -31.982 15.420 22.174 1.00 64.69 114 THR A O 1
ATOM 891 N N . GLN A 1 115 ? -30.324 13.921 22.306 1.00 60.00 115 GLN A N 1
ATOM 892 C CA . GLN A 1 115 ? -30.923 13.130 23.396 1.00 60.00 115 GLN A CA 1
ATOM 893 C C . GLN A 1 115 ? -30.711 13.730 24.800 1.00 60.00 115 GLN A C 1
ATOM 895 O O . GLN A 1 115 ? -31.336 13.281 25.756 1.00 60.00 115 GLN A O 1
ATOM 900 N N . ALA A 1 116 ? -29.831 14.725 24.937 1.00 58.19 116 ALA A N 1
ATOM 901 C CA . ALA A 1 116 ? -29.561 15.426 26.196 1.00 58.19 116 ALA A CA 1
ATOM 902 C C . ALA A 1 116 ? -30.388 16.720 26.382 1.00 58.19 116 ALA A C 1
ATOM 904 O O . ALA A 1 116 ? -30.149 17.459 27.339 1.00 58.19 116 ALA A O 1
ATOM 905 N N . LYS A 1 117 ? -31.326 17.009 25.469 1.00 50.81 117 LYS A N 1
ATOM 906 C CA . LYS A 1 117 ? -32.302 18.108 25.544 1.00 50.81 117 LYS A CA 1
ATOM 907 C C . LYS A 1 117 ? -33.714 17.550 25.641 1.00 50.81 117 LYS A C 1
ATOM 909 O O . LYS A 1 117 ? -34.521 18.200 26.338 1.00 50.81 117 LYS A O 1
#

Foldseek 3Di:
DPPPPQDQLNLLLQLLLVCLLVVNCVLLVQLQVDPALVSPVVSSVVSVVVVVVVVVVVDDGRHDDPVSVVVQSVVCNVPSCSSNVSSVSSNVNSVVVNVVVVVVVVVVVVVVVVVVD

Sequence (117 aa):
MSITVKSKYEGIIDLLSYLVKEGAYGPVDRMARAIDPDMVRISLYEAIRYASTELRRGASISIPSEDEVREFLDAVERRVGTAREVAIKALTRGLKMELSQLKSEQSKASETVTQAK

Radius of gyration: 16.93 Å; chains: 1; bounding box: 47×33×42 Å

pLDDT: mean 90.95, std 13.57, range [35.41, 98.5]